Protein AF-B6XEY2-F1 (afdb_monomer_lite)

Radius of gyration: 11.33 Å; chains: 1; bounding box: 27×26×22 Å

Structure (mmCIF, N/CA/C/O backbone):
data_AF-B6XEY2-F1
#
_entry.id   AF-B6XEY2-F1
#
loop_
_atom_site.group_PDB
_atom_site.id
_atom_site.type_symbol
_atom_site.label_atom_id
_atom_site.label_alt_id
_atom_site.label_comp_id
_atom_site.label_asym_id
_atom_site.label_entity_id
_atom_site.label_seq_id
_atom_site.pdbx_PDB_ins_code
_atom_site.Cartn_x
_atom_site.Cartn_y
_atom_site.Cartn_z
_atom_site.occupancy
_atom_site.B_iso_or_equiv
_atom_site.auth_seq_id
_atom_site.auth_comp_id
_atom_site.auth_asym_id
_atom_site.auth_atom_id
_atom_site.pdbx_PDB_model_num
ATOM 1 N N . MET A 1 1 ? -11.537 14.837 11.284 1.00 82.62 1 MET A N 1
ATOM 2 C CA . MET A 1 1 ? -10.777 13.990 10.348 1.00 82.62 1 MET A CA 1
ATOM 3 C C . MET A 1 1 ? -10.610 12.637 11.005 1.00 82.62 1 MET A C 1
ATOM 5 O O . MET A 1 1 ? -10.031 12.575 12.079 1.00 82.62 1 MET A O 1
ATOM 9 N N . GLN A 1 2 ? -11.222 11.602 10.434 1.00 92.69 2 GLN A N 1
ATOM 10 C CA . GLN A 1 2 ? -11.128 10.221 10.917 1.00 92.69 2 GLN A CA 1
ATOM 11 C C . GLN A 1 2 ? -10.487 9.389 9.808 1.00 92.69 2 GLN A C 1
ATOM 13 O O . GLN A 1 2 ? -10.953 9.467 8.669 1.00 92.69 2 GLN A O 1
ATOM 18 N N . ILE A 1 3 ? -9.455 8.610 10.136 1.00 94.69 3 ILE A N 1
ATOM 19 C CA . ILE A 1 3 ? -8.907 7.606 9.218 1.00 94.69 3 ILE A CA 1
ATOM 20 C C . ILE A 1 3 ? -9.949 6.498 9.089 1.00 94.69 3 ILE A C 1
ATOM 22 O O . ILE A 1 3 ? -10.393 5.937 10.092 1.00 94.69 3 ILE A O 1
ATOM 26 N N . ILE A 1 4 ? -10.374 6.228 7.861 1.00 95.50 4 ILE A N 1
ATOM 27 C CA . ILE A 1 4 ? -11.359 5.184 7.552 1.00 95.50 4 ILE A CA 1
ATOM 28 C C . ILE A 1 4 ? -10.731 3.973 6.851 1.00 95.50 4 ILE A C 1
ATOM 30 O O . ILE A 1 4 ? -11.417 2.982 6.628 1.00 95.50 4 ILE A O 1
ATOM 34 N N . GLY A 1 5 ? -9.437 4.044 6.536 1.00 97.06 5 GLY A N 1
ATOM 35 C CA . GLY A 1 5 ? -8.643 2.946 5.997 1.00 97.06 5 GLY A CA 1
ATOM 36 C C . GLY A 1 5 ? -7.457 3.451 5.182 1.00 97.06 5 GLY A C 1
ATOM 37 O O . GLY A 1 5 ? -7.077 4.617 5.294 1.00 9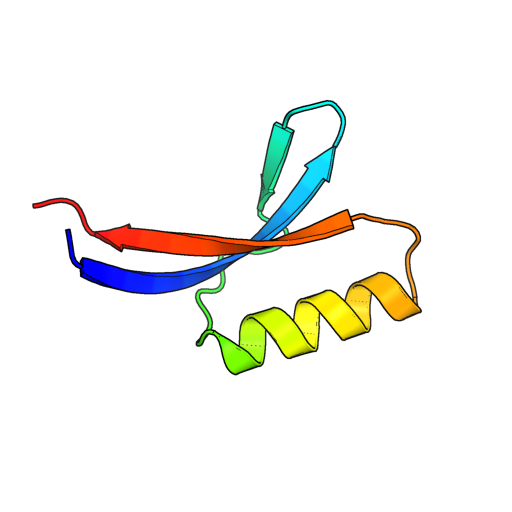7.06 5 GLY A O 1
ATOM 38 N N . TYR A 1 6 ? -6.885 2.565 4.369 1.00 98.19 6 TYR A N 1
ATOM 39 C CA . TYR A 1 6 ? -5.661 2.801 3.608 1.00 98.19 6 TYR A CA 1
ATOM 40 C C . TYR A 1 6 ? -5.836 2.415 2.140 1.00 98.19 6 TYR A C 1
ATOM 42 O O . TYR A 1 6 ? -6.536 1.454 1.828 1.00 98.19 6 TYR A O 1
ATOM 50 N N . VAL A 1 7 ? -5.173 3.138 1.239 1.00 97.56 7 VAL A N 1
ATOM 51 C CA . VAL A 1 7 ? -5.130 2.843 -0.202 1.00 97.56 7 VAL A CA 1
ATOM 52 C C . VAL A 1 7 ? -3.698 2.608 -0.661 1.00 97.56 7 VAL A C 1
ATOM 54 O O . VAL A 1 7 ? -2.760 3.224 -0.156 1.00 97.56 7 VAL A O 1
ATOM 57 N N . LEU A 1 8 ? -3.532 1.725 -1.644 1.00 98.19 8 LEU A N 1
ATOM 58 C CA . LEU A 1 8 ? -2.248 1.501 -2.306 1.00 98.19 8 LEU A CA 1
ATOM 59 C C . LEU A 1 8 ? -1.976 2.647 -3.280 1.00 98.19 8 LEU A C 1
ATOM 61 O O . LEU A 1 8 ? -2.748 2.853 -4.217 1.00 98.19 8 LEU A O 1
ATOM 65 N N . LEU A 1 9 ? -0.865 3.347 -3.089 1.00 97.56 9 LEU A N 1
ATOM 66 C CA . LEU A 1 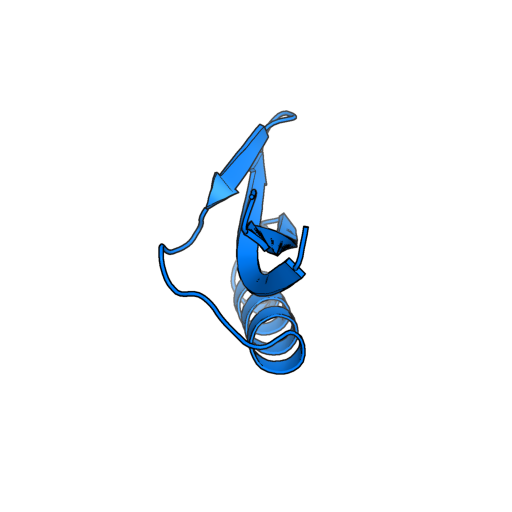9 ? -0.414 4.436 -3.947 1.00 97.56 9 LEU A CA 1
ATOM 67 C C . LEU A 1 9 ? 0.910 4.054 -4.601 1.00 97.56 9 LEU A C 1
ATOM 69 O O . LEU A 1 9 ? 1.863 3.700 -3.915 1.00 97.56 9 LEU A O 1
ATOM 73 N N . MET A 1 10 ? 0.976 4.150 -5.923 1.00 97.25 10 MET A N 1
ATOM 74 C CA . MET A 1 10 ? 2.220 4.049 -6.672 1.00 97.25 10 MET A CA 1
ATOM 75 C C . MET A 1 10 ? 2.853 5.430 -6.793 1.00 97.25 10 MET A C 1
ATOM 77 O O . MET A 1 10 ? 2.185 6.383 -7.203 1.00 97.25 10 MET A O 1
ATOM 81 N N . LEU A 1 11 ? 4.139 5.527 -6.465 1.00 96.00 11 LEU A N 1
ATOM 82 C CA . LEU A 1 11 ? 4.905 6.756 -6.613 1.00 96.00 11 LEU A CA 1
ATOM 83 C C . LEU A 1 11 ? 5.574 6.787 -7.988 1.00 96.00 11 LEU A C 1
ATOM 85 O O . LEU A 1 11 ? 6.394 5.933 -8.322 1.00 96.00 11 LEU A O 1
ATOM 89 N N . ILE A 1 12 ? 5.200 7.768 -8.809 1.00 94.38 12 ILE A N 1
ATOM 90 C CA . ILE A 1 12 ? 5.765 7.970 -10.146 1.00 94.38 12 ILE A CA 1
ATOM 91 C C . ILE A 1 12 ? 5.976 9.462 -10.355 1.00 94.38 12 ILE A C 1
ATOM 93 O O . ILE A 1 12 ? 5.021 10.231 -10.323 1.00 94.38 12 ILE A O 1
ATOM 97 N N . GLN A 1 13 ? 7.222 9.871 -10.610 1.00 89.50 13 GLN A N 1
ATOM 98 C CA . GLN A 1 13 ? 7.559 11.234 -11.049 1.00 89.50 13 GLN A CA 1
ATOM 99 C C . GLN A 1 13 ? 6.930 12.337 -10.169 1.00 89.50 13 GLN A C 1
ATOM 101 O O . GLN A 1 13 ? 6.310 13.274 -10.664 1.00 89.50 13 GLN A O 1
ATOM 106 N N . GLY A 1 14 ? 7.053 12.203 -8.844 1.00 89.75 14 GLY A N 1
ATOM 107 C CA . GLY A 1 14 ? 6.508 13.172 -7.882 1.00 89.75 14 GLY A CA 1
ATOM 108 C C . GLY A 1 14 ? 4.986 13.120 -7.701 1.00 89.75 14 GLY A C 1
ATOM 109 O O . GLY A 1 14 ? 4.435 13.943 -6.977 1.00 89.75 14 GLY A O 1
ATOM 110 N N . SER A 1 15 ? 4.309 12.159 -8.331 1.00 93.75 15 SER A N 1
ATOM 111 C CA . SER A 1 15 ? 2.877 11.907 -8.177 1.00 93.75 15 SER A CA 1
ATOM 112 C C . SER A 1 15 ? 2.632 10.627 -7.383 1.00 93.75 15 SER A C 1
ATOM 114 O O . SER A 1 15 ? 3.392 9.666 -7.498 1.00 93.75 15 SER A O 1
ATOM 116 N N . ALA A 1 16 ? 1.540 10.604 -6.620 1.00 94.81 16 ALA A N 1
ATOM 117 C CA . ALA A 1 16 ? 1.005 9.404 -5.989 1.00 94.81 16 ALA A CA 1
ATOM 118 C C . ALA A 1 16 ? -0.295 9.011 -6.700 1.00 94.81 16 ALA A C 1
ATOM 120 O O . ALA A 1 16 ? -1.260 9.776 -6.696 1.00 94.81 16 ALA A O 1
ATOM 121 N N . VAL A 1 17 ? -0.312 7.838 -7.332 1.00 95.75 17 VAL A N 1
ATOM 122 C CA . VAL A 1 17 ? -1.444 7.357 -8.137 1.00 95.75 17 VAL A CA 1
ATOM 123 C C . VAL A 1 17 ? -2.053 6.123 -7.470 1.00 95.75 17 VAL A C 1
ATOM 125 O O . VAL A 1 17 ? -1.304 5.200 -7.144 1.00 95.75 17 VAL A O 1
ATOM 128 N N . PRO A 1 18 ? -3.379 6.054 -7.259 1.00 94.75 18 PRO A N 1
ATOM 129 C CA . PRO A 1 18 ? -4.001 4.869 -6.685 1.00 94.75 18 PRO A CA 1
ATOM 130 C C . PRO A 1 18 ? -3.819 3.652 -7.596 1.00 94.75 18 PRO A C 1
ATOM 132 O O . PRO A 1 18 ? -4.091 3.696 -8.793 1.00 94.75 18 PRO A O 1
ATOM 135 N N . VAL A 1 19 ? -3.370 2.542 -7.009 1.00 94.00 19 VAL A N 1
ATOM 136 C CA . VAL A 1 19 ? -3.262 1.242 -7.694 1.00 94.00 19 VAL A CA 1
ATOM 137 C C . VAL A 1 19 ? -4.634 0.564 -7.788 1.00 94.00 19 VAL A C 1
ATOM 139 O O . VAL A 1 19 ? -4.882 -0.232 -8.691 1.00 94.00 19 VAL A O 1
ATOM 142 N N . SER A 1 20 ? -5.529 0.866 -6.842 1.00 92.06 20 SER A N 1
ATOM 143 C CA . SER A 1 20 ? -6.905 0.367 -6.790 1.00 92.06 20 SER A CA 1
ATOM 144 C C . SER A 1 20 ? -7.796 1.290 -5.961 1.00 92.06 20 SER A C 1
ATOM 146 O O . SER A 1 20 ? -7.316 1.866 -4.990 1.00 92.06 20 SER A O 1
ATOM 148 N N . GLU A 1 21 ? -9.101 1.283 -6.232 1.00 91.56 21 GLU A N 1
ATOM 149 C CA . GLU A 1 21 ? -10.131 1.975 -5.428 1.00 91.56 21 GLU A CA 1
ATOM 150 C C . GLU A 1 21 ? -10.502 1.242 -4.119 1.00 91.56 21 GLU A C 1
ATOM 152 O O . GLU A 1 21 ? -11.390 1.667 -3.382 1.00 91.56 21 GLU A O 1
ATOM 157 N N . GLN A 1 22 ? -9.871 0.099 -3.828 1.00 96.00 22 GLN A N 1
ATOM 158 C CA . GLN A 1 22 ? -10.130 -0.654 -2.599 1.00 96.00 22 GLN A CA 1
ATOM 159 C C . GLN A 1 22 ? -9.516 0.054 -1.388 1.00 96.00 22 GLN A C 1
ATOM 161 O O . GLN A 1 22 ? -8.354 0.461 -1.421 1.00 96.00 22 GLN A O 1
ATOM 166 N N . ILE A 1 23 ? -10.295 0.131 -0.308 1.00 96.75 23 ILE A N 1
ATOM 167 C CA . ILE A 1 23 ? -9.841 0.590 1.004 1.00 96.75 23 ILE A CA 1
ATOM 168 C C . ILE A 1 23 ? -9.519 -0.639 1.850 1.00 96.75 23 ILE A C 1
ATOM 170 O O . ILE A 1 23 ? -10.347 -1.537 1.998 1.00 96.75 23 ILE A O 1
ATOM 174 N N . TYR A 1 24 ? -8.320 -0.652 2.410 1.00 97.75 24 TYR A N 1
ATOM 175 C CA . TYR A 1 24 ? -7.782 -1.736 3.216 1.00 97.75 24 TYR A CA 1
ATOM 176 C C . TYR A 1 24 ? -7.622 -1.313 4.674 1.00 97.75 24 TYR A C 1
ATOM 178 O O . TYR A 1 24 ? -7.554 -0.123 5.001 1.00 97.75 24 TYR A O 1
ATOM 186 N N . THR A 1 25 ? -7.466 -2.297 5.556 1.00 98.19 25 THR A N 1
ATOM 187 C CA . THR A 1 25 ? -6.762 -2.066 6.821 1.00 98.19 25 THR A CA 1
ATOM 188 C C . THR A 1 25 ? -5.283 -1.765 6.554 1.00 98.19 25 THR A C 1
ATOM 190 O O . THR A 1 25 ? -4.757 -2.045 5.473 1.00 98.19 25 THR A O 1
ATOM 193 N N . GLN A 1 26 ? -4.583 -1.213 7.547 1.00 97.62 26 GLN A N 1
ATOM 194 C CA . GLN A 1 26 ? -3.155 -0.918 7.415 1.00 97.62 26 GLN A CA 1
ATOM 195 C C . GLN A 1 26 ? -2.345 -2.174 7.060 1.00 97.62 26 GLN A C 1
ATOM 197 O O . GLN A 1 26 ? -1.596 -2.177 6.086 1.00 97.62 26 GLN A O 1
ATOM 202 N N . GLN A 1 27 ? -2.558 -3.263 7.804 1.00 98.19 27 GLN A N 1
ATOM 203 C CA . GLN A 1 27 ? -1.825 -4.517 7.627 1.00 98.19 27 GLN A CA 1
ATOM 204 C C . GLN A 1 27 ? -2.054 -5.138 6.241 1.00 98.19 27 GLN A C 1
ATOM 206 O O . GLN A 1 27 ? -1.114 -5.623 5.611 1.00 98.19 27 GLN A O 1
ATOM 211 N N . GLU A 1 28 ? -3.293 -5.116 5.743 1.00 98.19 28 GLU A N 1
ATOM 212 C CA . GLU A 1 28 ? -3.611 -5.601 4.395 1.00 98.19 28 GLU A CA 1
ATOM 213 C C . GLU A 1 28 ? -2.933 -4.754 3.316 1.00 98.19 28 GLU A C 1
ATOM 215 O O . GLU A 1 28 ? -2.399 -5.308 2.352 1.00 98.19 28 GLU A O 1
ATOM 220 N N . CYS A 1 29 ? -2.930 -3.428 3.483 1.00 98.06 29 CYS A N 1
ATOM 221 C CA . CYS A 1 29 ? -2.265 -2.528 2.552 1.00 98.06 29 CYS A CA 1
ATOM 222 C C . CYS A 1 29 ? -0.755 -2.798 2.505 1.00 98.06 29 CYS A C 1
ATOM 224 O O . CYS A 1 29 ? -0.207 -3.014 1.426 1.00 98.06 29 CYS A O 1
ATOM 226 N N . GLU A 1 30 ? -0.090 -2.863 3.660 1.00 98.06 30 GLU A N 1
ATOM 227 C CA . GLU A 1 30 ? 1.356 -3.100 3.751 1.00 98.06 30 GLU A CA 1
ATOM 228 C C . GLU A 1 30 ? 1.743 -4.466 3.167 1.00 98.06 30 GLU A C 1
ATOM 230 O O . GLU A 1 30 ? 2.693 -4.569 2.387 1.00 98.06 30 GLU A O 1
ATOM 235 N N . SER A 1 31 ? 0.962 -5.510 3.469 1.00 98.19 31 SER A N 1
ATOM 236 C CA . SER A 1 31 ? 1.177 -6.849 2.915 1.00 98.19 31 SER A CA 1
ATOM 237 C C . SER A 1 31 ? 1.073 -6.857 1.386 1.00 98.19 31 SER A C 1
ATOM 239 O O . SER A 1 31 ? 1.938 -7.417 0.708 1.00 98.19 31 SER A O 1
ATOM 241 N N . ARG A 1 32 ? 0.058 -6.190 0.820 1.00 97.12 32 ARG A N 1
ATOM 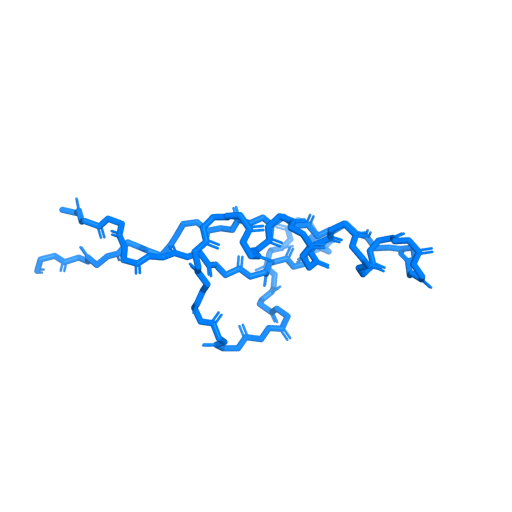242 C CA . ARG A 1 32 ? -0.117 -6.083 -0.637 1.00 97.12 32 ARG A CA 1
ATOM 243 C C . ARG A 1 32 ? 0.965 -5.233 -1.295 1.00 97.12 32 ARG A C 1
ATOM 245 O O . ARG A 1 32 ? 1.476 -5.629 -2.340 1.00 97.12 32 ARG A O 1
ATOM 252 N N . ALA A 1 33 ? 1.328 -4.098 -0.698 1.00 97.38 33 ALA A N 1
ATOM 253 C CA . ALA A 1 33 ? 2.403 -3.242 -1.193 1.00 97.38 33 ALA A CA 1
ATOM 254 C C . ALA A 1 33 ? 3.709 -4.037 -1.303 1.00 97.38 33 ALA A C 1
ATOM 256 O O . ALA A 1 33 ? 4.337 -4.053 -2.363 1.00 97.38 33 ALA A O 1
ATOM 257 N N . TRP A 1 34 ? 4.056 -4.783 -0.249 1.00 97.69 34 TRP A N 1
ATOM 258 C CA . TRP A 1 34 ? 5.222 -5.660 -0.244 1.00 97.69 34 TRP A CA 1
ATOM 259 C C . TRP A 1 34 ? 5.154 -6.710 -1.360 1.00 97.69 34 TRP A C 1
ATOM 261 O O . TRP A 1 34 ? 6.093 -6.815 -2.146 1.00 97.69 34 TRP A O 1
ATOM 271 N N . GLN A 1 35 ? 4.033 -7.429 -1.496 1.00 97.06 35 GLN A N 1
ATOM 272 C CA . GLN A 1 35 ? 3.848 -8.446 -2.543 1.00 97.06 35 GLN A CA 1
ATOM 273 C C . GLN A 1 35 ? 4.014 -7.879 -3.960 1.00 97.06 35 GLN A C 1
ATOM 275 O O . GLN A 1 35 ? 4.652 -8.511 -4.800 1.00 97.06 35 GLN A O 1
ATOM 280 N N . ILE A 1 36 ? 3.473 -6.687 -4.235 1.00 95.81 36 ILE A N 1
ATOM 281 C CA . ILE A 1 36 ? 3.603 -6.032 -5.545 1.00 95.81 36 ILE A CA 1
ATOM 282 C C . ILE A 1 36 ? 5.068 -5.687 -5.826 1.00 95.81 36 ILE A C 1
ATOM 284 O O . ILE A 1 36 ? 5.561 -5.971 -6.919 1.00 95.81 36 ILE A O 1
ATOM 288 N N . MET A 1 37 ? 5.770 -5.125 -4.840 1.00 96.81 37 MET A N 1
ATOM 289 C CA . MET A 1 37 ? 7.176 -4.737 -4.979 1.00 96.81 37 MET A CA 1
ATOM 290 C C . MET A 1 37 ? 8.127 -5.941 -5.108 1.00 96.81 37 MET A C 1
ATOM 292 O O . MET A 1 37 ? 9.211 -5.796 -5.662 1.00 96.81 37 MET A O 1
ATOM 296 N N . GLN A 1 38 ? 7.730 -7.145 -4.671 1.00 97.38 38 GLN A N 1
ATOM 297 C CA . GLN A 1 38 ? 8.511 -8.371 -4.914 1.00 97.38 38 GLN A CA 1
ATOM 298 C C . GLN A 1 38 ? 8.523 -8.797 -6.390 1.00 97.38 38 GLN A C 1
ATOM 300 O O . GLN A 1 38 ? 9.463 -9.451 -6.834 1.00 97.38 38 GLN A O 1
ATOM 305 N N . VAL A 1 39 ? 7.478 -8.463 -7.153 1.00 96.56 39 VAL A N 1
ATOM 306 C CA . VAL A 1 39 ? 7.313 -8.930 -8.543 1.00 96.56 39 VAL A CA 1
ATOM 307 C C . VAL A 1 39 ? 7.448 -7.816 -9.577 1.00 96.56 39 VAL A C 1
ATOM 309 O O . VAL A 1 39 ? 7.597 -8.093 -10.768 1.00 96.56 39 VAL A O 1
ATOM 312 N N . ARG A 1 40 ? 7.376 -6.551 -9.153 1.00 92.00 40 ARG A N 1
ATOM 313 C CA . ARG A 1 40 ? 7.466 -5.374 -10.020 1.00 92.00 40 ARG A CA 1
ATOM 314 C C . ARG A 1 40 ? 8.448 -4.368 -9.433 1.00 92.00 40 ARG A C 1
ATOM 316 O O . ARG A 1 40 ? 8.378 -4.055 -8.253 1.00 92.00 40 ARG A O 1
ATOM 323 N N . ASN A 1 41 ? 9.302 -3.800 -10.282 1.00 94.69 41 ASN A N 1
ATOM 324 C CA . ASN A 1 41 ? 10.209 -2.717 -9.902 1.00 94.69 41 ASN A CA 1
ATOM 325 C C . ASN A 1 41 ? 9.465 -1.368 -9.869 1.00 94.69 41 ASN A C 1
ATOM 327 O O . ASN A 1 41 ? 9.586 -0.559 -10.788 1.00 94.69 41 ASN A O 1
ATOM 331 N N . VAL A 1 42 ? 8.624 -1.182 -8.855 1.00 93.88 42 VAL A N 1
ATOM 332 C CA . VAL A 1 42 ? 7.818 0.022 -8.604 1.00 93.88 42 VAL A CA 1
ATOM 333 C C . VAL A 1 42 ? 7.904 0.385 -7.126 1.00 93.88 42 VAL A C 1
ATOM 335 O O . VAL A 1 42 ? 8.199 -0.473 -6.300 1.00 93.88 42 VAL A O 1
ATOM 338 N N . GLU A 1 43 ? 7.598 1.631 -6.783 1.00 96.50 43 GLU A N 1
ATOM 339 C CA . GLU A 1 43 ? 7.487 2.069 -5.393 1.00 96.50 43 GLU A CA 1
ATOM 340 C C . GLU A 1 43 ? 6.006 2.183 -5.015 1.00 96.50 43 GLU A C 1
ATOM 342 O O . GLU A 1 43 ? 5.273 2.990 -5.595 1.00 96.50 43 GLU A O 1
ATOM 347 N N . ILE A 1 44 ? 5.557 1.338 -4.080 1.00 96.94 44 ILE A N 1
ATOM 348 C CA . ILE A 1 44 ? 4.185 1.335 -3.559 1.00 96.94 44 ILE A CA 1
ATOM 349 C C . ILE A 1 44 ? 4.195 1.719 -2.083 1.00 96.94 44 ILE A C 1
ATOM 351 O O . ILE A 1 44 ? 4.927 1.129 -1.290 1.00 96.94 44 ILE A O 1
ATOM 355 N N . VAL A 1 45 ? 3.322 2.650 -1.707 1.00 96.62 45 VAL A N 1
ATOM 356 C CA . VAL A 1 45 ? 3.106 3.088 -0.324 1.00 96.62 45 VAL A CA 1
ATOM 357 C C . VAL A 1 45 ? 1.632 2.983 0.066 1.00 96.62 45 VAL A C 1
ATOM 359 O O . VAL A 1 45 ? 0.748 2.920 -0.790 1.00 96.62 45 VAL A O 1
ATOM 362 N N . CYS A 1 46 ? 1.364 2.980 1.370 1.00 97.50 46 CYS A N 1
ATOM 363 C CA . CYS A 1 46 ? 0.012 3.012 1.922 1.00 97.50 46 CYS A CA 1
ATOM 364 C C . CYS A 1 46 ? -0.369 4.439 2.310 1.00 97.50 46 CYS A C 1
ATOM 366 O O . CYS A 1 46 ? 0.233 5.019 3.210 1.00 97.50 46 CYS A O 1
ATOM 368 N N . GLY A 1 47 ? -1.364 5.005 1.627 1.00 96.25 47 GLY A N 1
ATOM 369 C CA . GLY A 1 47 ? -1.912 6.326 1.932 1.00 96.25 47 GLY A CA 1
ATOM 370 C C . GLY A 1 47 ? -3.131 6.238 2.843 1.00 96.25 47 GLY A C 1
ATOM 371 O O . GLY A 1 47 ? -4.008 5.406 2.616 1.00 96.25 47 GLY A O 1
ATOM 372 N N . GLU A 1 48 ? -3.211 7.105 3.849 1.00 96.62 48 GLU A N 1
ATOM 373 C CA . GLU A 1 48 ? -4.378 7.205 4.729 1.00 96.62 48 GLU A CA 1
ATOM 374 C C . GLU A 1 48 ? -5.576 7.811 3.992 1.00 96.62 48 GLU A C 1
ATOM 376 O O . GLU A 1 48 ? -5.496 8.894 3.408 1.00 96.62 48 GLU A O 1
ATOM 381 N N . VAL A 1 49 ? -6.725 7.145 4.074 1.00 95.31 49 VAL A N 1
ATOM 382 C CA . VAL A 1 49 ? -8.000 7.709 3.636 1.00 95.31 49 VAL A CA 1
ATOM 383 C C . VAL A 1 49 ? -8.641 8.406 4.822 1.00 95.31 49 VAL A C 1
ATOM 385 O O . VAL A 1 49 ? -9.075 7.771 5.787 1.00 95.31 49 VAL A O 1
ATOM 388 N N . ILE A 1 50 ? -8.719 9.730 4.739 1.00 95.12 50 ILE A N 1
ATOM 389 C CA . ILE A 1 50 ? -9.272 10.569 5.795 1.00 95.12 50 ILE A CA 1
ATOM 390 C C . ILE A 1 50 ? -10.646 11.073 5.369 1.00 95.12 50 ILE A C 1
ATOM 392 O O . ILE A 1 50 ? -10.786 11.802 4.388 1.00 95.12 50 ILE A O 1
ATOM 396 N N . ARG A 1 51 ? -11.673 10.753 6.157 1.00 91.38 51 ARG A N 1
ATOM 397 C CA . ARG A 1 51 ? -12.998 11.348 5.984 1.00 91.38 51 ARG A CA 1
ATOM 398 C C . ARG A 1 51 ? -13.014 12.759 6.583 1.00 91.38 51 ARG A C 1
ATOM 400 O O . ARG A 1 51 ? -12.844 12.931 7.801 1.00 91.38 51 ARG A O 1
ATOM 407 N N . GLY A 1 52 ? -13.185 13.756 5.709 1.00 89.81 52 GLY A N 1
ATOM 408 C CA . GLY A 1 52 ? -13.489 15.145 6.070 1.00 89.81 52 GLY A CA 1
ATOM 409 C C . GLY A 1 52 ? -14.856 15.264 6.753 1.00 89.81 52 GLY A C 1
ATOM 410 O O . GLY A 1 52 ? -15.664 14.340 6.667 1.00 89.81 52 GLY A O 1
ATOM 411 N N . ARG A 1 53 ? -15.075 16.351 7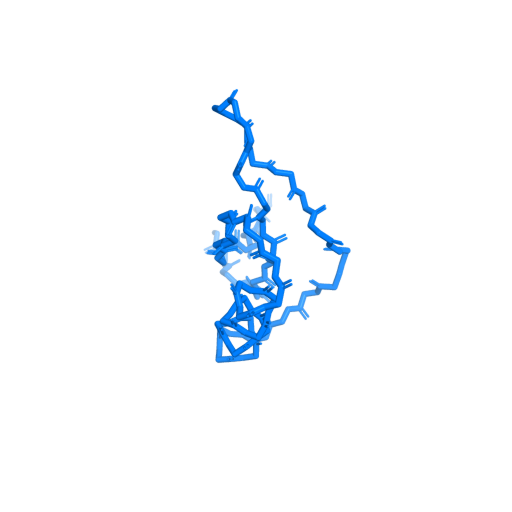.499 1.00 68.62 53 ARG A N 1
ATOM 412 C CA . ARG A 1 53 ? -16.355 16.615 8.173 1.00 68.62 53 ARG A CA 1
ATOM 413 C C . ARG A 1 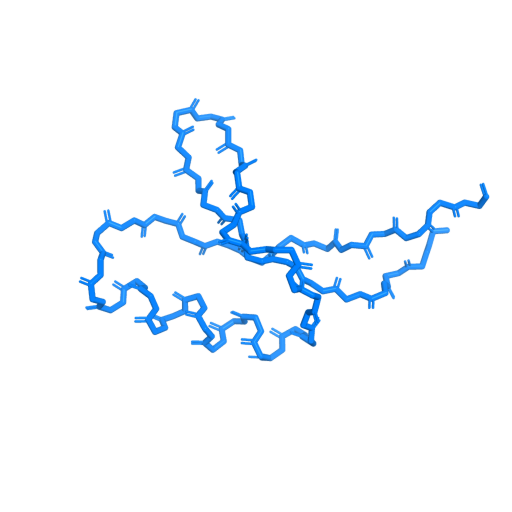53 ? -17.355 17.225 7.202 1.00 68.62 53 ARG A C 1
ATOM 415 O O . ARG A 1 53 ? -16.895 18.038 6.374 1.00 68.62 53 ARG A O 1
#

Sequence (53 aa):
MQIIGYVLLMLIQGSAVPVSEQIYTQQECESRAWQIMQVRNVEIVCGEVIRGR

Organism: NCBI:txid520999

Foldseek 3Di:
DDFPAKFKWWDDPNDTHTPDPDGHHPVVNVVVQVVCVVPDVTHIDIDTDDDDD

pLDDT: mean 94.94, std 4.68, range [68.62, 9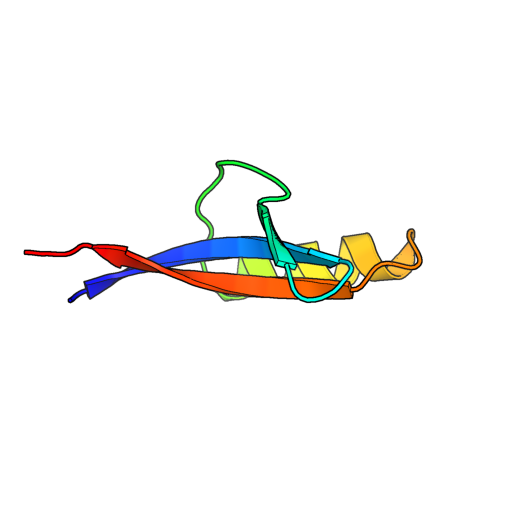8.19]

Secondary structure (DSSP, 8-state):
-EEEEEEEEEEETTEEEES-S--B-HHHHHHHHHHHHHHSS-EEEEEEEEE--